Protein AF-A0A7V2T3C7-F1 (afdb_monomer)

Nearest PDB structures (foldseek):
  6mgb-assembly1_A  TM=8.297E-01  e=1.753E-08  Thermosulfurimonas dismutans
  8fuw-assembly1_A  TM=7.957E-01  e=6.567E-08  Escherichia coli
  6mgc-assembly1_A  TM=8.029E-01  e=1.655E-07  Escherichia coli APEC O1
  8fux-assembly1_A  TM=7.569E-01  e=7.015E-08  Escherichia coli
  8fux-assembly2_B  TM=8.311E-01  e=1.282E-06  Escherichia coli

Organism: Leucothrix mucor (NCBI:txid45248)

pLDDT: mean 85.79, std 14.23, range [44.56, 98.56]

Secondary structure (DSSP, 8-state):
--EE---HHHHTTSSS-PPPHHHHHHH-SEE-SSS-HHHHHTT-SEEEESS-HHHHHHHTTT-EEEESS--TTSSSSSSEESS--TTS-HHHH-PPPHHHHHIIIIIISS-EE-TTT--EE-HHHHHHHHHHHHHHTTS-------HHHHHHHHHHHHHHHHS--

Radius of gyration: 19.33 Å; Cα contacts (8 Å, |Δi|>4): 177; chains: 1; bounding box: 54×34×44 Å

Structure (mmCIF, N/CA/C/O backbone):
data_AF-A0A7V2T3C7-F1
#
_entry.id   AF-A0A7V2T3C7-F1
#
loop_
_atom_site.group_PDB
_atom_site.id
_atom_site.type_symbol
_atom_site.label_atom_id
_atom_site.label_alt_id
_atom_site.label_comp_id
_atom_site.label_asym_id
_atom_site.label_entity_id
_atom_site.label_seq_id
_atom_site.pdbx_PDB_ins_code
_atom_site.Cartn_x
_atom_site.Cartn_y
_atom_site.Cartn_z
_atom_site.occupancy
_atom_site.B_iso_or_equiv
_atom_site.auth_seq_id
_atom_site.auth_comp_id
_atom_site.auth_asym_id
_atom_site.auth_atom_id
_atom_site.pdbx_PDB_model_num
ATOM 1 N N . TYR A 1 1 ? -15.564 -4.034 13.985 1.00 91.00 1 TYR A N 1
ATOM 2 C CA . TYR A 1 1 ? -14.275 -4.111 14.682 1.00 91.00 1 TYR A CA 1
ATOM 3 C C . TYR A 1 1 ? -13.306 -3.179 13.973 1.00 91.00 1 TYR A C 1
ATOM 5 O O . TYR A 1 1 ? -13.169 -3.302 12.761 1.00 91.00 1 TYR A O 1
ATOM 13 N N . LEU A 1 2 ? -12.703 -2.220 14.673 1.00 93.88 2 LEU A N 1
ATOM 14 C CA . LEU A 1 2 ? -11.832 -1.190 14.118 1.00 93.88 2 LEU A CA 1
ATOM 15 C C . LEU A 1 2 ? -10.430 -1.295 14.716 1.00 93.88 2 LEU A C 1
ATOM 17 O O . LEU A 1 2 ? -10.239 -1.143 15.921 1.00 93.88 2 LEU A O 1
ATOM 21 N N . ILE A 1 3 ? -9.448 -1.500 13.840 1.00 92.62 3 ILE A N 1
ATOM 22 C CA . ILE A 1 3 ? -8.035 -1.557 14.202 1.00 92.62 3 ILE A CA 1
ATOM 23 C C . ILE A 1 3 ? -7.368 -0.239 13.813 1.00 92.62 3 ILE A C 1
ATOM 25 O O . ILE A 1 3 ? -7.349 0.139 12.640 1.00 92.62 3 ILE A O 1
ATOM 29 N N . PHE A 1 4 ? -6.764 0.439 14.785 1.00 93.19 4 PHE A N 1
ATOM 30 C CA . PHE A 1 4 ? -5.921 1.599 14.538 1.00 93.19 4 PHE A CA 1
ATOM 31 C C . PHE A 1 4 ? -4.452 1.191 14.430 1.00 93.19 4 PHE A C 1
ATOM 33 O O . PHE A 1 4 ? -3.856 0.650 15.365 1.00 93.19 4 PHE A O 1
ATOM 40 N N . LYS A 1 5 ? -3.844 1.488 13.276 1.00 90.50 5 LYS A N 1
ATOM 41 C CA . LYS A 1 5 ? -2.424 1.241 13.015 1.00 90.50 5 LYS A CA 1
ATOM 42 C C . LYS A 1 5 ? -1.643 2.562 12.960 1.00 90.50 5 LYS A C 1
ATOM 44 O O . LYS A 1 5 ? -1.611 3.198 11.902 1.00 90.50 5 LYS A O 1
ATOM 49 N N . PRO A 1 6 ? -0.983 2.989 14.053 1.00 88.00 6 PRO A N 1
ATOM 50 C CA . PRO A 1 6 ? -0.159 4.191 14.028 1.00 88.00 6 PRO A CA 1
ATOM 51 C C . PRO A 1 6 ? 1.049 4.029 13.093 1.00 88.00 6 PRO A C 1
ATOM 53 O O . PRO A 1 6 ? 1.625 2.944 12.946 1.00 88.00 6 PRO A O 1
ATOM 56 N N . HIS A 1 7 ? 1.448 5.135 12.460 1.00 83.75 7 HIS A N 1
ATOM 57 C CA . HIS A 1 7 ? 2.601 5.166 11.562 1.00 83.75 7 HIS A CA 1
ATOM 58 C C . HIS A 1 7 ? 3.900 4.902 12.351 1.00 83.75 7 HIS A C 1
ATOM 60 O O . HIS A 1 7 ? 4.091 5.514 13.404 1.00 83.75 7 HIS A O 1
ATOM 66 N N . PRO A 1 8 ? 4.837 4.071 11.852 1.00 79.12 8 PRO A N 1
ATOM 67 C CA . PRO A 1 8 ? 6.057 3.719 12.587 1.00 79.12 8 PRO A CA 1
ATOM 68 C C . PRO A 1 8 ? 6.889 4.943 12.995 1.00 79.12 8 PRO A C 1
ATOM 70 O O . PRO A 1 8 ? 7.377 5.006 14.119 1.00 79.12 8 PRO A O 1
ATOM 73 N N . ASP A 1 9 ? 6.987 5.957 12.128 1.00 76.50 9 ASP A N 1
ATOM 74 C CA . ASP A 1 9 ? 7.691 7.208 12.464 1.00 76.50 9 ASP A CA 1
ATOM 75 C C . ASP A 1 9 ? 7.016 8.037 13.568 1.00 76.50 9 ASP A C 1
ATOM 77 O O . ASP A 1 9 ? 7.698 8.811 14.238 1.00 76.50 9 ASP A O 1
ATOM 81 N N . VAL A 1 10 ? 5.697 7.896 13.761 1.00 77.38 10 VAL A N 1
ATOM 82 C CA . VAL A 1 10 ? 4.977 8.540 14.873 1.00 77.38 10 VAL A CA 1
ATOM 83 C C . VAL A 1 10 ? 5.310 7.815 16.173 1.00 77.38 10 VAL A C 1
ATOM 85 O O . VAL A 1 10 ? 5.685 8.463 17.144 1.00 77.38 10 VAL A O 1
ATOM 88 N N . ILE A 1 11 ? 5.279 6.478 16.160 1.00 76.81 11 ILE A N 1
ATOM 89 C CA . ILE A 1 11 ? 5.671 5.650 17.313 1.00 76.81 11 ILE A CA 1
ATOM 90 C C . ILE A 1 11 ? 7.126 5.930 17.707 1.00 76.81 11 ILE A C 1
ATOM 92 O O . ILE A 1 11 ? 7.449 6.056 18.884 1.00 76.81 11 ILE A O 1
ATOM 96 N N . SER A 1 12 ? 8.024 6.076 16.729 1.00 73.62 12 SER A N 1
ATOM 97 C CA . SER A 1 12 ? 9.435 6.349 17.000 1.00 73.62 12 SER A CA 1
ATOM 98 C C . SER A 1 12 ? 9.750 7.819 17.302 1.00 73.62 12 SER A C 1
ATOM 100 O O . SER A 1 12 ? 10.929 8.152 17.400 1.00 73.62 12 SER A O 1
ATOM 102 N N . GLY A 1 13 ? 8.743 8.699 17.387 1.00 76.31 13 GLY A N 1
ATOM 103 C CA . GLY A 1 13 ? 8.898 10.125 17.700 1.00 76.31 13 GLY A CA 1
ATOM 104 C C . GLY A 1 13 ? 9.524 10.984 16.593 1.00 76.31 13 GLY A C 1
ATOM 105 O O . GLY A 1 13 ? 9.801 12.160 16.810 1.00 76.31 13 GLY A O 1
ATOM 106 N N . ASN A 1 14 ? 9.732 10.432 15.396 1.00 69.75 14 ASN A N 1
ATOM 107 C CA . ASN A 1 14 ? 10.374 11.129 14.275 1.00 69.75 14 ASN A CA 1
ATOM 108 C C . ASN A 1 14 ? 9.400 12.023 13.494 1.00 69.75 14 ASN A C 1
ATOM 110 O O . ASN A 1 14 ? 9.824 12.816 12.653 1.00 69.75 14 ASN A O 1
ATOM 114 N N . ARG A 1 15 ? 8.092 11.886 13.735 1.00 75.62 15 ARG A N 1
ATOM 115 C CA . ARG A 1 15 ? 7.042 12.615 13.023 1.00 75.62 15 ARG A CA 1
ATOM 116 C C . ARG A 1 15 ? 5.917 13.025 13.973 1.00 75.62 15 ARG A C 1
ATOM 118 O O . ARG A 1 15 ? 5.435 12.215 14.757 1.00 75.62 15 ARG A O 1
ATOM 125 N N . LYS A 1 16 ? 5.447 14.272 13.848 1.00 72.62 16 LYS A N 1
ATOM 126 C CA . LYS A 1 16 ? 4.215 14.736 14.508 1.00 72.62 16 LYS A CA 1
ATOM 127 C C . LYS A 1 16 ? 2.995 14.046 13.889 1.00 72.62 16 LYS A C 1
ATOM 129 O O . LYS A 1 16 ? 2.912 13.920 12.669 1.00 72.62 16 LYS A O 1
ATOM 134 N N . GLY A 1 17 ? 2.050 13.636 14.728 1.00 76.88 17 GLY A N 1
ATOM 135 C CA . GLY A 1 17 ? 0.850 12.909 14.298 1.00 76.88 17 GLY A CA 1
ATOM 136 C C . GLY A 1 17 ? 0.368 11.847 15.283 1.00 76.88 17 GLY A C 1
ATOM 137 O O . GLY A 1 17 ? -0.429 11.000 14.893 1.00 76.88 17 GLY A O 1
ATOM 138 N N . ALA A 1 18 ? 0.866 11.860 16.524 1.00 80.38 18 ALA A N 1
ATOM 139 C CA . ALA A 1 18 ? 0.306 11.040 17.586 1.00 80.38 18 ALA A CA 1
ATOM 140 C C . ALA A 1 18 ? -1.136 11.484 17.841 1.00 80.38 18 ALA A C 1
ATOM 142 O O . ALA A 1 18 ? -1.406 12.675 18.003 1.00 80.38 18 ALA A O 1
ATOM 143 N N . VAL A 1 19 ? -2.043 10.517 17.829 1.00 83.69 19 VAL A N 1
ATOM 144 C CA . VAL A 1 19 ? -3.422 10.698 18.272 1.00 83.69 19 VAL A CA 1
ATOM 145 C C . VAL A 1 19 ? -3.440 10.366 19.760 1.00 83.69 19 VAL A C 1
ATOM 147 O O . VAL A 1 19 ? -2.743 9.447 20.184 1.00 83.69 19 VAL A O 1
ATOM 150 N N . ASP A 1 20 ? -4.179 11.138 20.555 1.00 86.88 20 ASP A N 1
ATOM 151 C CA . ASP A 1 20 ? -4.332 10.857 21.984 1.00 86.88 20 ASP A CA 1
ATOM 152 C C . ASP A 1 20 ? -4.927 9.452 22.167 1.00 86.88 20 ASP A C 1
ATOM 154 O O . ASP A 1 20 ? -5.929 9.116 21.530 1.00 86.88 20 ASP A O 1
ATOM 158 N N . ASN A 1 21 ? -4.327 8.642 23.043 1.00 85.75 21 ASN A N 1
ATOM 159 C CA . ASN A 1 21 ? -4.805 7.293 23.339 1.00 85.75 21 ASN A CA 1
ATOM 160 C C . ASN A 1 21 ? -6.272 7.294 23.776 1.00 85.75 21 ASN A C 1
ATOM 162 O O . ASN A 1 21 ? -7.008 6.405 23.377 1.00 85.75 21 ASN A O 1
ATOM 166 N N . LYS A 1 22 ? -6.743 8.336 24.477 1.00 89.75 22 LYS A N 1
ATOM 167 C CA . LYS A 1 22 ? -8.162 8.452 24.853 1.00 89.75 22 LYS A CA 1
ATOM 168 C C . LYS A 1 22 ? -9.091 8.471 23.641 1.00 89.75 22 LYS A C 1
ATOM 170 O O . LYS A 1 22 ? -10.170 7.896 23.689 1.00 89.75 22 LYS A O 1
ATOM 175 N N . ILE A 1 23 ? -8.677 9.136 22.562 1.00 91.19 23 ILE A N 1
ATOM 176 C CA . ILE A 1 23 ? -9.449 9.197 21.315 1.00 91.19 23 ILE A CA 1
ATOM 177 C C . ILE A 1 23 ? -9.418 7.829 20.629 1.00 91.19 23 ILE A C 1
ATOM 179 O O . ILE A 1 23 ? -10.438 7.380 20.112 1.00 91.19 23 ILE A O 1
ATOM 183 N N . ILE A 1 24 ? -8.262 7.158 20.629 1.00 89.75 24 ILE A N 1
ATOM 184 C CA . ILE A 1 24 ? -8.118 5.823 20.040 1.00 89.75 24 ILE A CA 1
ATOM 185 C C . ILE A 1 24 ? -9.009 4.828 20.789 1.00 89.75 24 ILE A C 1
ATOM 187 O O . ILE A 1 24 ? -9.841 4.196 20.152 1.00 89.75 24 ILE A O 1
ATOM 191 N N . ASP A 1 25 ? -8.906 4.762 22.115 1.00 90.56 25 ASP A N 1
ATOM 192 C CA . ASP A 1 25 ? -9.670 3.842 22.968 1.00 90.56 25 ASP A CA 1
ATOM 193 C C . ASP A 1 25 ? -11.185 4.101 22.901 1.00 90.56 25 ASP A C 1
ATOM 195 O O . ASP A 1 25 ? -11.988 3.188 23.065 1.00 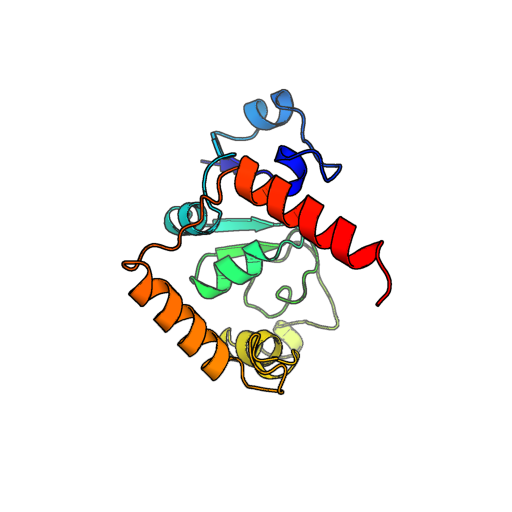90.56 25 ASP A O 1
ATOM 199 N N . GLN A 1 26 ? -11.598 5.348 22.643 1.00 94.69 26 GLN A N 1
ATOM 200 C CA . GLN A 1 26 ? -13.010 5.704 22.491 1.00 94.69 26 GLN A CA 1
ATOM 201 C C . GLN A 1 26 ? -13.598 5.283 21.134 1.00 94.69 26 GLN A C 1
ATOM 203 O O . GLN A 1 26 ? -14.809 5.073 21.030 1.00 94.69 26 GLN A O 1
ATOM 208 N N . HIS A 1 27 ? -12.780 5.212 20.083 1.00 93.06 27 HIS A N 1
ATOM 209 C CA . HIS A 1 27 ? -13.263 5.031 18.711 1.00 93.06 27 HIS A CA 1
ATOM 210 C C . HIS A 1 27 ? -12.820 3.728 18.048 1.00 93.06 27 HIS A C 1
ATOM 212 O O . HIS A 1 27 ? -13.416 3.349 17.043 1.00 93.06 27 HIS A O 1
ATOM 218 N N . CYS A 1 28 ? -11.796 3.060 18.575 1.00 93.50 28 CYS A N 1
ATOM 219 C CA . CYS A 1 28 ? -11.182 1.870 18.001 1.00 93.50 28 CYS A CA 1
ATOM 220 C C . CYS A 1 28 ? -11.232 0.713 19.000 1.00 93.50 28 CYS A C 1
ATOM 222 O O . CYS A 1 28 ? -11.052 0.909 20.196 1.00 93.50 28 CYS A O 1
ATOM 224 N N . ASP A 1 29 ? -11.411 -0.504 18.493 1.00 92.38 29 ASP A N 1
ATOM 225 C CA . ASP A 1 29 ? -11.439 -1.712 19.320 1.00 92.38 29 ASP A CA 1
ATOM 226 C C . ASP A 1 29 ? -10.023 -2.205 19.667 1.00 92.38 29 ASP A C 1
ATOM 228 O O . ASP A 1 29 ? -9.825 -2.892 20.668 1.00 92.38 29 ASP A O 1
ATOM 232 N N . LEU A 1 30 ? -9.030 -1.885 18.824 1.00 89.75 30 LEU A N 1
ATOM 233 C CA . LEU A 1 30 ? -7.651 -2.345 18.984 1.00 89.75 30 LEU A CA 1
ATOM 234 C C . LEU A 1 30 ? -6.642 -1.370 18.374 1.00 89.75 30 LEU A C 1
ATOM 236 O O . LEU A 1 30 ? -6.810 -0.913 17.244 1.00 89.75 30 LEU A O 1
ATOM 240 N N . MET A 1 31 ? -5.535 -1.132 19.076 1.00 89.31 31 MET A N 1
ATOM 241 C CA . MET A 1 31 ? -4.354 -0.462 18.531 1.00 89.31 31 MET A CA 1
ATOM 242 C C . MET A 1 31 ? -3.223 -1.473 18.320 1.00 89.31 31 MET A C 1
ATOM 244 O O . MET A 1 31 ? -2.878 -2.214 19.235 1.00 89.31 31 MET A O 1
ATOM 248 N N . LEU A 1 32 ? -2.618 -1.483 17.128 1.00 86.12 32 LEU A N 1
ATOM 249 C CA . LEU A 1 32 ? -1.484 -2.358 16.799 1.00 86.12 32 LEU A CA 1
ATOM 250 C C . LEU A 1 32 ? -0.215 -1.542 16.533 1.00 86.12 32 LEU A C 1
ATOM 252 O O . LEU A 1 32 ? 0.024 -1.080 15.418 1.00 86.12 32 LEU A O 1
ATOM 256 N N . ASP A 1 33 ? 0.650 -1.360 17.522 1.00 81.75 33 ASP A N 1
ATOM 257 C CA . ASP A 1 33 ? 1.886 -0.583 17.370 1.00 81.75 33 ASP A CA 1
ATOM 258 C C . ASP A 1 33 ? 3.097 -1.429 16.921 1.00 81.75 33 ASP A C 1
ATOM 260 O O . ASP A 1 33 ? 3.792 -1.009 15.992 1.00 81.75 33 ASP A O 1
ATOM 264 N N . ASP A 1 34 ? 3.283 -2.640 17.457 1.00 80.75 34 ASP A N 1
ATOM 265 C CA . ASP A 1 34 ? 4.432 -3.535 17.184 1.00 80.75 34 ASP A CA 1
ATOM 266 C C . ASP A 1 34 ? 4.161 -4.650 16.146 1.00 80.75 34 ASP A C 1
ATOM 268 O O . ASP A 1 34 ? 4.870 -5.654 16.063 1.00 80.75 34 ASP A O 1
ATOM 272 N N . VAL A 1 35 ? 3.125 -4.491 15.319 1.00 83.31 35 VAL A N 1
ATOM 273 C CA . VAL A 1 35 ? 2.794 -5.438 14.237 1.00 83.31 35 VAL A CA 1
ATOM 274 C C . VAL A 1 35 ? 3.108 -4.819 12.877 1.00 83.31 35 VAL A C 1
ATOM 276 O O . VAL A 1 35 ? 2.973 -3.603 12.683 1.00 83.31 35 VAL A O 1
ATOM 279 N N . SER A 1 36 ? 3.550 -5.641 11.919 1.00 85.62 36 SER A N 1
ATOM 280 C CA . SER A 1 36 ? 3.785 -5.162 10.560 1.00 85.62 36 SER A CA 1
ATOM 281 C C . SER A 1 36 ? 2.460 -4.834 9.869 1.00 85.62 36 SER A C 1
ATOM 283 O O . SER A 1 36 ? 1.429 -5.459 10.116 1.00 85.62 36 SER A O 1
ATOM 285 N N . VAL A 1 37 ? 2.471 -3.845 8.975 1.00 88.31 37 VAL A N 1
ATOM 286 C CA . VAL A 1 37 ? 1.274 -3.522 8.186 1.00 88.31 37 VAL A CA 1
ATOM 287 C C . VAL A 1 37 ? 0.859 -4.711 7.319 1.00 88.31 37 VAL A C 1
ATOM 289 O O . VAL A 1 37 ? -0.330 -4.974 7.198 1.00 88.31 37 VAL A O 1
ATOM 292 N N . THR A 1 38 ? 1.818 -5.457 6.768 1.00 88.06 38 THR A N 1
ATOM 293 C CA . THR A 1 38 ? 1.552 -6.660 5.969 1.00 88.06 38 THR A CA 1
ATOM 294 C C . THR A 1 38 ? 0.731 -7.692 6.735 1.00 88.06 38 THR A C 1
ATOM 296 O O . THR A 1 38 ? -0.210 -8.238 6.168 1.00 88.06 38 THR A O 1
ATOM 299 N N . ASP A 1 39 ? 1.048 -7.925 8.012 1.00 88.31 39 ASP A N 1
ATOM 300 C CA . ASP A 1 39 ? 0.293 -8.869 8.844 1.00 88.31 39 ASP A CA 1
ATOM 301 C C . ASP A 1 39 ? -1.119 -8.342 9.123 1.00 88.31 39 ASP A C 1
ATOM 303 O O . ASP A 1 39 ? -2.080 -9.102 9.062 1.00 88.31 39 ASP A O 1
ATOM 307 N N . CYS A 1 40 ? -1.262 -7.029 9.348 1.00 89.25 40 CYS A N 1
ATOM 308 C CA . CYS A 1 40 ? -2.575 -6.397 9.509 1.00 89.25 40 CYS A CA 1
ATOM 309 C C . CYS A 1 40 ? -3.425 -6.564 8.241 1.00 89.25 40 CYS A C 1
ATOM 311 O O . CYS A 1 40 ? -4.595 -6.913 8.325 1.00 89.25 40 CYS A O 1
ATOM 313 N N . LEU A 1 41 ? -2.835 -6.358 7.059 1.00 90.50 41 LEU A N 1
ATOM 314 C CA . LEU A 1 41 ? -3.521 -6.554 5.779 1.00 90.50 41 LEU A CA 1
ATOM 315 C C . LEU A 1 41 ? -3.959 -8.010 5.568 1.00 90.50 41 LEU A C 1
ATOM 317 O O . LEU A 1 41 ? -4.924 -8.246 4.859 1.00 90.50 41 LEU A O 1
ATOM 321 N N . GLY A 1 42 ? -3.290 -8.985 6.187 1.00 88.94 42 GLY A N 1
ATOM 322 C CA . GLY A 1 42 ? -3.668 -10.396 6.093 1.00 88.94 42 GLY A CA 1
ATOM 323 C C . GLY A 1 42 ? -4.935 -10.780 6.865 1.00 88.94 42 GLY A C 1
ATOM 324 O O . GLY A 1 42 ? -5.389 -11.911 6.717 1.00 88.94 42 GLY A O 1
ATOM 325 N N . ILE A 1 43 ? -5.485 -9.884 7.694 1.00 89.19 43 ILE A N 1
ATOM 326 C CA . ILE A 1 43 ? -6.606 -10.192 8.601 1.00 89.19 43 ILE A CA 1
ATOM 327 C C . ILE A 1 43 ? -7.778 -9.206 8.517 1.00 89.19 43 ILE A C 1
ATOM 329 O O . ILE A 1 43 ? -8.736 -9.353 9.271 1.00 89.19 43 ILE A O 1
ATOM 333 N N . VAL A 1 44 ? -7.695 -8.173 7.674 1.00 92.12 44 VAL A N 1
ATOM 334 C CA . VAL A 1 44 ? -8.733 -7.134 7.569 1.00 92.12 44 VAL A CA 1
ATOM 335 C C . VAL A 1 44 ? -9.549 -7.286 6.296 1.00 92.12 44 VAL A C 1
ATOM 337 O O . VAL A 1 44 ? -9.005 -7.552 5.227 1.00 92.12 44 VAL A O 1
ATOM 340 N N . ASP A 1 45 ? -10.848 -7.021 6.407 1.00 95.56 45 ASP A N 1
ATOM 341 C CA . ASP A 1 45 ? -11.763 -6.995 5.262 1.00 95.56 45 ASP A CA 1
ATOM 342 C C . ASP A 1 45 ? -11.677 -5.673 4.478 1.00 95.56 45 ASP A C 1
ATOM 344 O O . ASP A 1 45 ? -11.888 -5.635 3.264 1.00 95.56 45 ASP A O 1
ATOM 348 N N . GLU A 1 46 ? -11.367 -4.567 5.170 1.00 97.38 46 GLU A N 1
ATOM 349 C CA . GLU A 1 46 ? -11.334 -3.221 4.593 1.00 97.38 46 GLU A CA 1
ATOM 350 C C . GLU A 1 46 ? -10.174 -2.377 5.139 1.00 97.38 46 GLU A C 1
ATOM 352 O O . GLU A 1 46 ? -9.824 -2.433 6.319 1.00 97.38 46 GLU A O 1
ATOM 357 N N . VAL A 1 47 ? -9.611 -1.520 4.284 1.00 97.94 47 VAL A N 1
ATOM 358 C CA . VAL A 1 47 ? -8.574 -0.543 4.644 1.00 97.94 47 VAL A CA 1
ATOM 359 C C . VAL A 1 47 ? -9.110 0.871 4.472 1.00 97.94 47 VAL A C 1
ATOM 361 O O . VAL A 1 47 ? -9.448 1.299 3.370 1.00 97.94 47 VAL A O 1
ATOM 364 N N . HIS A 1 48 ? -9.105 1.641 5.558 1.00 97.94 48 HIS A N 1
ATOM 365 C CA . HIS A 1 48 ? -9.487 3.051 5.570 1.00 97.94 48 HIS A CA 1
ATOM 366 C C . HIS A 1 48 ? -8.235 3.928 5.625 1.00 97.94 48 HIS A C 1
ATOM 368 O O . HIS A 1 48 ? -7.401 3.787 6.519 1.00 97.94 48 HIS A O 1
ATOM 374 N N . THR A 1 49 ? -8.067 4.841 4.666 1.00 97.19 49 THR A N 1
ATOM 375 C CA . THR A 1 49 ? -6.845 5.651 4.585 1.00 97.19 49 THR A CA 1
ATOM 376 C C . THR A 1 49 ? -7.079 7.053 4.034 1.00 97.19 49 THR A C 1
ATOM 378 O O . THR A 1 49 ? -7.960 7.273 3.208 1.00 97.19 49 THR A O 1
ATOM 381 N N . MET A 1 50 ? -6.259 8.018 4.460 1.00 95.94 50 MET A N 1
ATOM 382 C CA . MET A 1 50 ? -6.206 9.336 3.821 1.00 95.94 50 MET A CA 1
ATOM 383 C C . MET A 1 50 ? -5.408 9.262 2.516 1.00 95.94 50 MET A C 1
ATOM 385 O O . MET A 1 50 ? -5.977 9.341 1.432 1.00 95.94 50 MET A O 1
ATOM 389 N N . THR A 1 51 ? -4.085 9.105 2.612 1.00 95.75 51 THR A N 1
ATOM 390 C CA . THR A 1 51 ? -3.177 9.082 1.450 1.00 95.75 51 THR A CA 1
ATOM 391 C C . THR A 1 51 ? -1.990 8.130 1.636 1.00 95.75 51 THR A C 1
ATOM 393 O O . THR A 1 51 ? -0.947 8.312 1.010 1.00 95.75 51 THR A O 1
ATOM 396 N N . SER A 1 52 ? -2.092 7.151 2.542 1.00 95.31 52 SER A N 1
ATOM 397 C CA . SER A 1 52 ? -0.981 6.241 2.854 1.00 95.31 52 SER A CA 1
ATOM 398 C C . SER A 1 52 ? -0.720 5.259 1.712 1.00 95.31 52 SER A C 1
ATOM 400 O O . SER A 1 52 ? -1.659 4.841 1.043 1.00 95.31 52 SER A O 1
ATOM 402 N N . LEU A 1 53 ? 0.522 4.806 1.520 1.00 95.75 53 LEU A N 1
ATOM 403 C CA . LEU A 1 53 ? 0.811 3.713 0.577 1.00 95.75 53 LEU A CA 1
ATOM 404 C C . LEU A 1 53 ? 0.117 2.399 0.961 1.00 95.75 53 LEU A C 1
ATOM 406 O O . LEU A 1 53 ? -0.170 1.595 0.083 1.00 95.75 53 LEU A O 1
ATOM 410 N N . VAL A 1 54 ? -0.255 2.239 2.232 1.00 95.88 54 VAL A N 1
ATOM 411 C CA . VAL A 1 54 ? -1.003 1.074 2.728 1.00 95.88 54 VAL A CA 1
ATOM 412 C C . VAL A 1 54 ? -2.317 0.861 1.973 1.00 95.88 54 VAL A C 1
ATOM 414 O O . VAL A 1 54 ? -2.704 -0.278 1.743 1.00 95.88 54 VAL A O 1
ATOM 417 N N . GLY A 1 55 ? -2.980 1.933 1.520 1.00 97.81 55 GLY A N 1
ATOM 418 C CA . GLY A 1 55 ? -4.165 1.788 0.670 1.00 97.81 55 GLY A CA 1
ATOM 419 C C . GLY A 1 55 ? -3.845 1.127 -0.669 1.00 97.81 55 GLY A C 1
ATOM 420 O O . GLY A 1 55 ? -4.576 0.250 -1.105 1.00 97.81 55 GLY A O 1
ATOM 421 N N . PHE A 1 56 ? -2.717 1.472 -1.295 1.00 98.19 56 PHE A N 1
ATOM 422 C CA . PHE A 1 56 ? -2.283 0.803 -2.522 1.00 98.19 56 PHE A CA 1
ATOM 423 C C . PHE A 1 56 ? -1.917 -0.662 -2.264 1.00 98.19 56 PHE A C 1
ATOM 425 O O . PHE A 1 56 ? -2.312 -1.533 -3.027 1.00 98.19 56 PHE A O 1
ATOM 432 N N . GLU A 1 57 ? -1.225 -0.950 -1.160 1.00 97.12 57 GLU A N 1
ATOM 433 C CA . GLU A 1 57 ? -0.910 -2.324 -0.750 1.00 97.12 57 GLU A CA 1
ATOM 434 C C . GLU A 1 57 ? -2.149 -3.178 -0.453 1.00 97.12 57 GLU A C 1
ATOM 436 O O . GLU A 1 57 ? -2.105 -4.391 -0.668 1.00 97.12 57 GLU A O 1
ATOM 441 N N . GLY A 1 58 ? -3.233 -2.556 0.023 1.00 97.62 58 GLY A N 1
ATOM 442 C CA . GLY A 1 58 ? -4.543 -3.186 0.168 1.00 97.62 58 GLY A CA 1
ATOM 443 C C . GLY A 1 58 ? -5.145 -3.563 -1.184 1.00 97.62 58 GLY A C 1
ATOM 444 O O . GLY A 1 58 ? -5.548 -4.709 -1.360 1.00 97.62 58 GLY A O 1
ATOM 445 N N . LEU A 1 59 ? -5.101 -2.657 -2.172 1.00 97.88 59 LEU A N 1
ATOM 446 C CA . LEU A 1 59 ? -5.559 -2.959 -3.535 1.00 97.88 59 LEU A CA 1
ATOM 447 C C . LEU A 1 59 ? -4.798 -4.140 -4.149 1.00 97.88 59 LEU A C 1
ATOM 449 O O . LEU A 1 59 ? -5.419 -5.007 -4.750 1.00 97.88 59 LEU A O 1
ATOM 453 N N . LEU A 1 60 ? -3.474 -4.210 -3.961 1.00 96.50 60 LEU A N 1
ATOM 454 C CA . LEU A 1 60 ? -2.646 -5.330 -4.442 1.00 96.50 60 LEU A CA 1
ATOM 455 C C . LEU A 1 60 ? -3.038 -6.690 -3.846 1.00 96.50 60 LEU A C 1
ATOM 457 O O . LEU A 1 60 ? -2.671 -7.721 -4.398 1.00 96.50 60 LEU A O 1
ATOM 461 N N . ARG A 1 61 ? -3.732 -6.688 -2.706 1.00 95.69 61 ARG A N 1
ATOM 462 C CA . ARG A 1 61 ? -4.229 -7.881 -2.010 1.00 95.69 61 ARG A CA 1
ATOM 463 C C . ARG A 1 61 ? -5.728 -8.088 -2.208 1.00 95.69 61 ARG A C 1
ATOM 465 O O . ARG A 1 61 ? -6.314 -8.890 -1.496 1.00 95.69 61 ARG A O 1
ATOM 472 N N . GLU A 1 62 ? -6.333 -7.341 -3.131 1.00 95.62 62 GLU A N 1
ATOM 473 C CA . GLU A 1 62 ? -7.770 -7.381 -3.423 1.00 95.62 62 GLU A CA 1
ATOM 474 C C . GLU A 1 62 ? -8.652 -7.045 -2.207 1.00 95.62 62 GLU A C 1
ATOM 476 O O . GLU A 1 62 ? -9.827 -7.400 -2.144 1.00 95.62 62 GLU A O 1
ATOM 481 N N . ILE A 1 63 ? -8.097 -6.304 -1.245 1.00 97.31 63 ILE A N 1
ATOM 482 C CA . ILE A 1 63 ? -8.828 -5.812 -0.079 1.00 97.31 63 ILE A CA 1
ATOM 483 C C . ILE A 1 63 ? -9.598 -4.562 -0.491 1.00 97.31 63 ILE A C 1
ATOM 485 O O . ILE A 1 63 ? -9.108 -3.726 -1.257 1.00 97.31 63 ILE A O 1
ATOM 489 N N . LYS A 1 64 ? -10.802 -4.388 0.052 1.00 98.19 64 LYS A N 1
ATOM 490 C CA . LYS A 1 64 ? -11.590 -3.177 -0.170 1.00 98.19 64 LYS A CA 1
ATOM 491 C C . LYS A 1 64 ? -10.895 -1.967 0.463 1.00 98.19 64 LYS A C 1
ATOM 493 O O . LYS A 1 64 ? -10.540 -1.980 1.638 1.00 98.19 64 LYS A O 1
ATOM 498 N N . VAL A 1 65 ? -10.731 -0.886 -0.301 1.00 98.56 65 VAL A N 1
ATOM 499 C CA . VAL A 1 65 ? -10.028 0.323 0.159 1.00 98.56 65 VAL A CA 1
ATOM 500 C C . VAL A 1 65 ? -10.941 1.541 0.106 1.00 98.56 65 VAL A C 1
ATOM 502 O O . VAL A 1 65 ? -11.502 1.866 -0.942 1.00 98.56 65 VAL A O 1
ATOM 505 N N . VAL A 1 66 ? -11.043 2.247 1.233 1.00 98.56 66 VAL A N 1
ATOM 506 C CA . VAL A 1 66 ? -11.776 3.509 1.379 1.00 98.56 66 VAL A CA 1
ATOM 507 C C . VAL A 1 66 ? -10.784 4.667 1.502 1.00 98.56 66 VAL A C 1
ATOM 509 O O . VAL A 1 66 ? -9.971 4.714 2.431 1.00 98.56 66 VAL A O 1
ATOM 512 N N . CYS A 1 67 ? -10.866 5.629 0.583 1.00 98.31 67 CYS A N 1
ATOM 513 C CA . CYS A 1 67 ? -9.994 6.799 0.548 1.00 98.31 67 CYS A CA 1
ATOM 514 C C . CYS A 1 67 ? -10.707 8.064 1.036 1.00 98.31 67 CYS A C 1
ATOM 516 O O . CYS A 1 67 ? -11.666 8.540 0.430 1.00 98.31 67 CYS A O 1
ATOM 518 N N . TYR A 1 68 ? -10.169 8.651 2.103 1.00 97.88 68 TYR A N 1
ATOM 519 C CA . TYR A 1 68 ? -10.570 9.952 2.652 1.00 97.88 68 TYR A CA 1
ATOM 520 C C . TYR A 1 68 ? -9.711 11.107 2.127 1.00 97.88 68 TYR A C 1
ATOM 522 O O . TYR A 1 68 ? -9.960 12.259 2.451 1.00 97.88 68 TYR A O 1
ATOM 530 N N . GLY A 1 69 ? -8.681 10.814 1.335 1.00 96.75 69 GLY A N 1
ATOM 531 C CA . GLY A 1 69 ? -7.891 11.801 0.607 1.00 96.75 69 GLY A CA 1
ATOM 532 C C . GLY A 1 69 ? -7.875 11.506 -0.891 1.00 96.75 69 GLY A C 1
ATOM 533 O O . GLY A 1 69 ? -8.676 10.727 -1.403 1.00 96.75 69 GLY A O 1
ATOM 534 N N . LEU A 1 70 ? -6.927 12.120 -1.601 1.00 96.88 70 LEU A N 1
ATOM 535 C CA . LEU A 1 70 ? -6.745 11.948 -3.047 1.00 96.88 70 LEU A CA 1
ATOM 536 C C . LEU A 1 70 ? -5.357 11.365 -3.388 1.00 96.88 70 LEU A C 1
ATOM 538 O O . LEU A 1 70 ? -4.566 12.031 -4.066 1.00 96.88 70 LEU A O 1
ATOM 542 N N . PRO A 1 71 ? -5.003 10.154 -2.908 1.00 97.38 71 PRO A N 1
ATOM 543 C CA . PRO A 1 71 ? -3.742 9.516 -3.278 1.00 97.38 71 PRO A CA 1
ATOM 544 C C . PRO A 1 71 ? -3.667 9.217 -4.785 1.00 97.38 71 PRO A C 1
ATOM 546 O O . PRO A 1 71 ? -4.629 9.361 -5.537 1.00 97.38 71 PRO A O 1
ATOM 549 N N . PHE A 1 72 ? -2.498 8.799 -5.278 1.00 96.94 72 PHE A N 1
ATOM 550 C CA . PHE A 1 72 ? -2.327 8.525 -6.712 1.00 96.94 72 PHE A CA 1
ATOM 551 C C . PHE A 1 72 ? -3.223 7.385 -7.227 1.00 96.94 72 PHE A C 1
ATOM 553 O O . PHE A 1 72 ? -3.554 7.383 -8.411 1.00 96.94 72 PHE A O 1
ATOM 560 N N . TYR A 1 73 ? -3.604 6.458 -6.343 1.00 96.88 73 TYR A N 1
ATOM 561 C CA . TYR A 1 73 ? -4.381 5.255 -6.642 1.00 96.88 73 TYR A CA 1
ATOM 562 C C . TYR A 1 73 ? -5.899 5.425 -6.457 1.00 96.88 73 TYR A C 1
ATOM 564 O O . TYR A 1 73 ? -6.638 4.509 -6.802 1.00 96.88 73 TYR A O 1
ATOM 572 N N . SER A 1 74 ? -6.378 6.573 -5.961 1.00 96.56 74 SER A N 1
ATOM 573 C CA . SER A 1 74 ? -7.816 6.832 -5.819 1.00 96.56 74 SER A CA 1
ATOM 574 C C . SER A 1 74 ? -8.446 7.398 -7.091 1.00 96.56 74 SER A C 1
ATOM 576 O O . SER A 1 74 ? -7.750 7.942 -7.960 1.00 96.56 74 SER A O 1
ATOM 578 N N . ASN A 1 75 ? -9.780 7.340 -7.164 1.00 95.25 75 ASN A N 1
ATOM 579 C CA . ASN A 1 75 ? -10.609 7.892 -8.241 1.00 95.25 75 ASN A CA 1
ATOM 580 C C . ASN A 1 75 ? -10.384 7.208 -9.605 1.00 95.25 75 ASN A C 1
ATOM 582 O O . ASN A 1 75 ? -10.620 7.770 -10.669 1.00 95.25 75 ASN A O 1
ATOM 586 N N . TRP A 1 76 ? -9.935 5.957 -9.582 1.00 95.06 76 TRP A N 1
ATOM 587 C CA . TRP A 1 76 ? -9.710 5.138 -10.778 1.00 95.06 76 TRP A CA 1
ATOM 588 C C . TRP A 1 76 ? -10.752 4.025 -10.963 1.00 95.06 76 TRP A C 1
ATOM 590 O O . TRP A 1 76 ? -10.652 3.243 -11.907 1.00 95.06 76 TRP A O 1
ATOM 600 N N . GLY A 1 77 ? -11.750 3.965 -10.073 1.00 94.31 77 GLY A N 1
ATOM 601 C CA . GLY A 1 77 ? -12.742 2.886 -10.006 1.00 94.31 77 GLY A CA 1
ATOM 602 C C . GLY A 1 77 ? -12.288 1.668 -9.193 1.00 94.31 77 GLY A C 1
ATOM 603 O O . GLY A 1 77 ? -12.987 0.665 -9.179 1.00 94.31 77 GLY A O 1
ATOM 604 N N . LEU A 1 78 ? -11.133 1.752 -8.523 1.00 95.69 78 LEU A N 1
ATOM 605 C CA . LEU A 1 78 ? -10.555 0.675 -7.704 1.00 95.69 78 LEU A CA 1
ATOM 606 C C . LEU A 1 78 ? -10.776 0.880 -6.194 1.00 95.69 78 LEU A C 1
ATOM 608 O O . LEU A 1 78 ? -10.511 -0.018 -5.404 1.00 95.69 78 LEU A O 1
ATOM 612 N N . THR A 1 79 ? -11.236 2.061 -5.782 1.00 96.94 79 THR A N 1
ATOM 613 C CA . THR A 1 79 ? -11.389 2.479 -4.381 1.00 96.94 79 THR A CA 1
ATOM 614 C C . THR A 1 79 ? -12.778 3.060 -4.135 1.00 96.94 79 THR A C 1
ATOM 616 O O . THR A 1 79 ? -13.434 3.549 -5.055 1.00 96.94 79 THR A O 1
ATOM 619 N N . GLN A 1 80 ? -13.219 3.055 -2.876 1.00 97.12 80 GLN A N 1
ATOM 620 C CA . GLN A 1 80 ? -14.357 3.858 -2.432 1.00 97.12 80 GLN A CA 1
ATOM 621 C C . GLN A 1 80 ? -13.870 5.236 -1.994 1.00 97.12 80 GLN A C 1
ATOM 623 O O . GLN A 1 80 ? -13.261 5.391 -0.934 1.00 97.12 80 GLN A O 1
ATOM 628 N N . ASP A 1 81 ? -14.144 6.249 -2.806 1.00 96.56 81 ASP A N 1
ATOM 629 C CA . ASP A 1 81 ? -13.589 7.583 -2.606 1.00 96.56 81 ASP A CA 1
ATOM 630 C C . ASP A 1 81 ? -14.582 8.528 -1.932 1.00 96.56 81 ASP A C 1
ATOM 632 O O . ASP A 1 81 ? -15.732 8.657 -2.349 1.00 96.56 81 ASP A O 1
ATOM 636 N N . ARG A 1 82 ? -14.127 9.235 -0.892 1.00 97.06 82 ARG A N 1
ATOM 637 C CA . ARG A 1 82 ? -14.918 10.275 -0.208 1.00 97.06 82 ARG A CA 1
ATOM 638 C C . ARG A 1 82 ? -14.784 11.654 -0.846 1.00 97.06 82 ARG A C 1
ATOM 640 O O . ARG A 1 82 ? -15.589 12.537 -0.568 1.00 97.06 82 ARG A O 1
ATOM 647 N N . HIS A 1 83 ? -13.794 11.829 -1.717 1.00 94.44 83 HIS A N 1
ATOM 648 C CA . HIS A 1 83 ? -13.602 13.043 -2.499 1.00 94.44 83 HIS A CA 1
ATOM 649 C C . HIS A 1 83 ? -13.558 12.723 -3.987 1.00 94.44 83 HIS A C 1
ATOM 651 O O . HIS A 1 83 ? -12.873 11.794 -4.416 1.00 94.44 83 HIS A O 1
ATOM 657 N N . TYR A 1 84 ? -14.258 13.549 -4.759 1.00 91.00 84 TYR A N 1
ATOM 658 C CA . TYR A 1 84 ? -14.313 13.458 -6.209 1.00 91.00 84 TYR A CA 1
ATOM 659 C C . TYR A 1 84 ? -13.188 14.267 -6.864 1.00 91.00 84 TYR A C 1
ATOM 661 O O . TYR A 1 84 ? -12.954 15.427 -6.518 1.00 91.00 84 TYR A O 1
ATOM 669 N N . LEU A 1 85 ? -12.526 13.682 -7.864 1.00 91.31 85 LEU A N 1
ATOM 670 C CA . LEU A 1 85 ? -11.494 14.336 -8.661 1.00 91.31 85 LEU A CA 1
ATOM 671 C C . LEU A 1 85 ? -11.824 14.258 -10.154 1.00 91.31 85 LEU A C 1
ATOM 673 O O . LEU A 1 85 ? -11.494 13.289 -10.828 1.00 91.31 85 LEU A O 1
ATOM 677 N N . LYS A 1 86 ? -12.353 15.352 -10.716 1.00 89.81 86 LYS A N 1
ATOM 678 C CA . LYS A 1 86 ? -12.809 15.441 -12.121 1.00 89.81 86 LYS A CA 1
ATOM 679 C C . LYS A 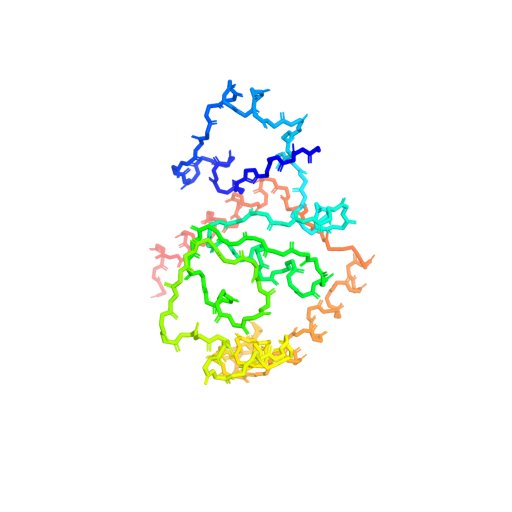1 86 ? -11.830 14.881 -13.166 1.00 89.81 86 LYS A C 1
ATOM 681 O O . LYS A 1 86 ? -12.247 14.305 -14.162 1.00 89.81 86 LYS A O 1
ATOM 686 N N . ARG A 1 87 ? -10.516 15.042 -12.964 1.00 90.81 87 ARG A N 1
ATOM 687 C CA . ARG A 1 87 ? -9.487 14.560 -13.909 1.00 90.81 87 ARG A CA 1
ATOM 688 C C . ARG A 1 87 ? -9.398 13.026 -13.982 1.00 90.81 87 ARG A C 1
ATOM 690 O O . ARG A 1 87 ? -8.988 12.498 -15.023 1.00 90.81 87 ARG A O 1
ATOM 697 N N . ARG A 1 88 ? -9.745 12.343 -12.890 1.00 90.44 88 ARG A N 1
ATOM 698 C CA . ARG A 1 88 ? -9.776 10.888 -12.719 1.00 90.44 88 ARG A CA 1
ATOM 699 C C . ARG A 1 88 ? -11.230 10.511 -12.430 1.00 90.44 88 ARG A C 1
ATOM 701 O O . ARG A 1 88 ? -11.615 10.344 -11.289 1.00 90.44 88 ARG A O 1
ATOM 708 N N . ASN A 1 89 ? -12.076 10.529 -13.451 1.00 80.31 89 ASN A N 1
ATOM 709 C CA . ASN A 1 89 ? -13.470 10.137 -13.281 1.00 80.31 89 ASN A CA 1
ATOM 710 C C . ASN A 1 89 ? -13.683 8.775 -13.962 1.00 80.31 89 ASN A C 1
ATOM 712 O O . ASN A 1 89 ? -13.626 8.729 -15.195 1.00 80.31 89 ASN A O 1
ATOM 716 N N . PRO A 1 90 ? -13.913 7.687 -13.203 1.00 71.75 90 PRO A N 1
ATOM 717 C CA . PRO A 1 90 ? -14.132 6.363 -13.776 1.00 71.75 90 PRO A CA 1
ATOM 718 C C . PRO A 1 90 ? -15.414 6.285 -14.617 1.00 71.75 90 PRO A C 1
ATOM 720 O O . PRO A 1 90 ? -15.418 5.564 -15.610 1.00 71.75 90 PRO A O 1
ATOM 723 N N . GLU A 1 91 ? -16.446 7.081 -14.310 1.00 73.81 91 GLU A N 1
ATOM 724 C CA . GLU A 1 91 ? -17.687 7.151 -15.100 1.00 73.81 91 GLU A CA 1
ATOM 725 C C . GLU A 1 91 ? -17.463 7.769 -16.488 1.00 73.81 91 GLU A C 1
ATOM 727 O O . GLU A 1 91 ? -18.168 7.446 -17.437 1.00 73.81 91 GLU A O 1
ATOM 732 N N . GLN A 1 92 ? -16.464 8.649 -16.630 1.00 67.06 92 GLN A N 1
ATOM 733 C CA . GLN A 1 92 ? -16.159 9.329 -17.897 1.00 67.06 92 GLN A CA 1
ATOM 734 C C . GLN A 1 92 ? -14.998 8.695 -18.672 1.00 67.06 92 GLN A C 1
ATOM 736 O O . GLN A 1 92 ? -14.883 8.913 -19.876 1.00 67.06 92 GLN A O 1
ATOM 741 N N . LYS A 1 93 ? -14.095 7.965 -18.002 1.00 65.06 93 LYS A N 1
ATOM 742 C CA . LYS A 1 93 ? -12.845 7.451 -18.600 1.00 65.06 93 LYS A CA 1
ATOM 743 C C . LYS A 1 93 ? -12.737 5.927 -18.671 1.00 65.06 93 LYS A C 1
ATOM 745 O O . LYS A 1 93 ? -11.693 5.445 -19.108 1.00 65.06 93 LYS A O 1
ATOM 750 N N . ASN A 1 94 ? -13.795 5.197 -18.312 1.00 67.50 94 ASN A N 1
ATOM 751 C CA . ASN A 1 94 ? -13.764 3.779 -17.947 1.00 67.50 94 ASN A CA 1
ATOM 752 C C . ASN A 1 94 ? -12.828 3.527 -16.749 1.00 67.50 94 ASN A C 1
ATOM 754 O O . ASN A 1 94 ? -11.725 4.071 -16.655 1.00 67.50 94 ASN A O 1
ATOM 758 N N . SER A 1 95 ? -13.258 2.686 -15.810 1.00 83.44 95 SER A N 1
ATOM 759 C CA . SER A 1 95 ? -12.392 2.215 -14.725 1.00 83.44 95 SER A CA 1
ATOM 760 C C . SER A 1 95 ? -11.134 1.557 -15.297 1.00 83.44 95 SER A C 1
ATOM 762 O O . SER A 1 95 ? -11.210 0.791 -16.263 1.00 83.44 95 SER A O 1
ATOM 764 N N . ILE A 1 96 ? -9.970 1.829 -14.706 1.00 91.44 96 ILE A N 1
ATOM 765 C CA . ILE A 1 96 ? -8.750 1.091 -15.058 1.00 91.44 96 ILE A CA 1
ATOM 766 C C . ILE A 1 96 ? -8.669 -0.193 -14.235 1.00 91.44 96 ILE A C 1
ATOM 768 O O . ILE A 1 96 ? -9.144 -0.241 -13.104 1.00 91.44 96 ILE A O 1
ATOM 772 N N . SER A 1 97 ? -8.046 -1.230 -14.792 1.00 94.44 97 SER A N 1
ATOM 773 C CA . SER A 1 97 ? -7.719 -2.428 -14.021 1.00 94.44 97 SER A CA 1
ATOM 774 C C . SER A 1 97 ? -6.592 -2.147 -13.029 1.00 94.44 97 SER A C 1
ATOM 776 O O . SER A 1 97 ? -5.769 -1.244 -13.236 1.00 94.44 97 SER A O 1
ATOM 778 N N . LEU A 1 98 ? -6.521 -2.966 -11.978 1.00 96.19 98 LEU A N 1
ATOM 779 C CA . LEU A 1 98 ? -5.418 -2.936 -11.023 1.00 96.19 98 LEU A CA 1
ATOM 780 C C . LEU A 1 98 ? -4.065 -3.114 -11.728 1.00 96.19 98 LEU A C 1
ATOM 782 O O . LEU A 1 98 ? -3.148 -2.338 -11.473 1.00 96.19 98 LEU A O 1
ATOM 786 N N . ASP A 1 99 ? -3.971 -4.026 -12.699 1.00 96.81 99 ASP A N 1
ATOM 787 C CA . ASP A 1 99 ? -2.751 -4.253 -13.486 1.00 96.81 99 ASP A CA 1
ATOM 788 C C . ASP A 1 99 ? -2.264 -3.001 -14.217 1.00 96.81 99 ASP A C 1
ATOM 790 O O . ASP A 1 99 ? -1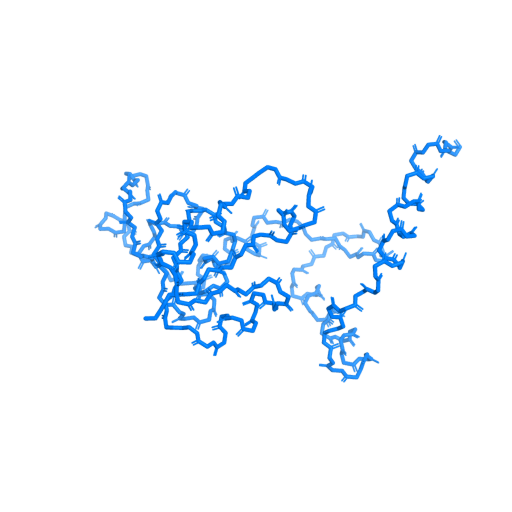.066 -2.723 -14.253 1.00 96.81 99 ASP A O 1
ATOM 794 N N . LYS A 1 100 ? -3.180 -2.199 -14.779 1.00 96.50 100 LYS A N 1
ATOM 795 C CA . LYS A 1 100 ? -2.813 -0.938 -15.442 1.00 96.50 100 LYS A CA 1
ATOM 796 C C . LYS A 1 100 ? -2.266 0.072 -14.444 1.00 96.50 100 LYS A C 1
ATOM 798 O O . LYS A 1 100 ? -1.299 0.768 -14.757 1.00 96.50 100 LYS A O 1
ATOM 803 N N . LEU A 1 101 ? -2.870 0.154 -13.257 1.00 96.56 101 LEU A N 1
ATOM 804 C CA . LEU A 1 101 ? -2.366 1.011 -12.190 1.00 96.56 101 LEU A CA 1
ATOM 805 C C . LEU A 1 101 ? -0.968 0.552 -11.752 1.00 96.56 101 LEU A C 1
ATOM 807 O O . LEU A 1 101 ? -0.055 1.372 -11.723 1.00 96.56 101 LEU A O 1
ATOM 811 N N . VAL A 1 102 ? -0.786 -0.750 -11.511 1.00 97.44 102 VAL A N 1
ATOM 812 C CA . VAL A 1 102 ? 0.498 -1.375 -11.154 1.00 97.44 102 VAL A CA 1
ATOM 813 C C . VAL A 1 102 ? 1.565 -1.097 -12.203 1.00 97.44 102 VAL A C 1
ATOM 815 O O . VAL A 1 102 ? 2.638 -0.602 -11.860 1.00 97.44 102 VAL A O 1
ATOM 818 N N . ALA A 1 103 ? 1.275 -1.348 -13.479 1.00 97.75 103 ALA A N 1
ATOM 819 C CA . ALA A 1 103 ? 2.210 -1.095 -14.566 1.00 97.75 103 ALA A CA 1
ATOM 820 C C . ALA A 1 103 ? 2.615 0.384 -14.616 1.00 97.75 103 ALA A C 1
ATOM 822 O O . ALA A 1 103 ? 3.801 0.706 -14.687 1.00 97.75 103 ALA A O 1
ATOM 823 N N . ALA A 1 104 ? 1.653 1.302 -14.501 1.00 97.00 104 ALA A N 1
ATOM 824 C CA . ALA A 1 104 ? 1.949 2.728 -14.488 1.00 97.00 104 ALA A CA 1
ATOM 825 C C . ALA A 1 104 ? 2.852 3.119 -13.308 1.00 97.00 104 ALA A C 1
ATOM 827 O O . ALA A 1 104 ? 3.794 3.883 -13.495 1.00 97.00 104 ALA A O 1
ATOM 828 N N . THR A 1 105 ? 2.594 2.601 -12.105 1.00 97.00 105 THR A N 1
ATOM 829 C CA . THR A 1 105 ? 3.199 3.130 -10.870 1.00 97.00 105 THR A CA 1
ATOM 830 C C . THR A 1 105 ? 4.440 2.381 -10.407 1.00 97.00 105 THR A C 1
ATOM 832 O O . THR A 1 105 ? 5.270 2.972 -9.723 1.00 97.00 105 THR A O 1
ATOM 835 N N . LEU A 1 106 ? 4.567 1.099 -10.752 1.00 97.12 106 LEU A N 1
ATOM 836 C CA . LEU A 1 106 ? 5.675 0.231 -10.343 1.00 97.12 106 LEU A CA 1
ATOM 837 C C . LEU A 1 106 ? 6.572 -0.195 -11.510 1.00 97.12 106 LEU A C 1
ATOM 839 O O . LEU A 1 106 ? 7.627 -0.764 -11.265 1.00 97.12 106 LEU A O 1
ATOM 843 N N . ILE A 1 107 ? 6.193 0.067 -12.765 1.00 97.44 107 ILE A N 1
ATOM 844 C CA . ILE A 1 107 ? 7.016 -0.310 -13.926 1.00 97.44 107 ILE A CA 1
ATOM 845 C C . ILE A 1 107 ? 7.426 0.919 -14.728 1.00 97.44 107 ILE A C 1
ATOM 847 O O . ILE A 1 107 ? 8.614 1.171 -14.900 1.00 97.44 107 ILE A O 1
ATOM 851 N N . LEU A 1 108 ? 6.455 1.706 -15.190 1.00 98.12 108 LEU A N 1
ATOM 852 C CA . LEU A 1 108 ? 6.701 2.778 -16.158 1.00 98.12 108 LEU A CA 1
ATOM 853 C C . LEU A 1 108 ? 7.163 4.092 -15.516 1.00 98.12 108 LEU A C 1
ATOM 855 O O . LEU A 1 108 ? 8.014 4.782 -16.072 1.00 98.12 108 LEU A O 1
ATOM 859 N N . TYR A 1 109 ? 6.584 4.471 -14.376 1.00 97.81 109 TYR A N 1
ATOM 860 C CA . TYR A 1 109 ? 6.903 5.730 -13.701 1.00 97.81 109 TYR A CA 1
ATOM 861 C C . TYR A 1 109 ? 8.273 5.746 -12.987 1.00 97.81 109 TYR A C 1
ATOM 863 O O . TYR A 1 109 ? 9.013 6.720 -13.152 1.00 97.81 109 TYR A O 1
ATOM 871 N N . PRO A 1 110 ? 8.641 4.735 -12.175 1.00 97.06 110 PRO A N 1
ATOM 872 C CA . PRO A 1 110 ? 9.894 4.760 -11.421 1.00 97.06 110 PRO A CA 1
ATOM 873 C C . PRO A 1 110 ? 11.111 4.355 -12.266 1.00 97.06 110 PRO A C 1
ATOM 875 O O . PRO A 1 110 ? 11.013 3.626 -13.247 1.00 97.06 110 PRO A O 1
ATOM 878 N N . ARG A 1 111 ? 12.303 4.778 -11.827 1.00 97.06 111 ARG A N 1
ATOM 879 C CA . ARG A 1 111 ? 13.584 4.257 -12.326 1.00 97.06 111 ARG A CA 1
ATOM 880 C C . ARG A 1 111 ? 14.187 3.329 -11.286 1.00 97.06 111 ARG A C 1
ATOM 882 O O . ARG A 1 111 ? 14.346 3.726 -10.132 1.00 97.06 111 ARG A O 1
ATOM 889 N N . TYR A 1 112 ? 14.571 2.129 -11.702 1.00 97.50 112 TYR A N 1
ATOM 890 C CA . TYR A 1 112 ? 15.210 1.157 -10.823 1.00 97.50 112 TYR A CA 1
ATOM 891 C C . TYR A 1 112 ? 16.723 1.173 -10.994 1.00 97.50 112 TYR A C 1
ATOM 893 O O . TYR A 1 112 ? 17.249 1.296 -12.101 1.00 97.50 112 TYR A O 1
ATOM 901 N N . ILE A 1 113 ? 17.422 1.040 -9.869 1.00 96.88 113 ILE A N 1
ATOM 902 C CA . ILE A 1 113 ? 18.879 0.969 -9.803 1.00 96.88 113 ILE A CA 1
ATOM 903 C C . ILE A 1 113 ? 19.249 -0.286 -9.025 1.00 96.88 113 ILE A C 1
ATOM 905 O O . ILE A 1 113 ? 18.753 -0.513 -7.9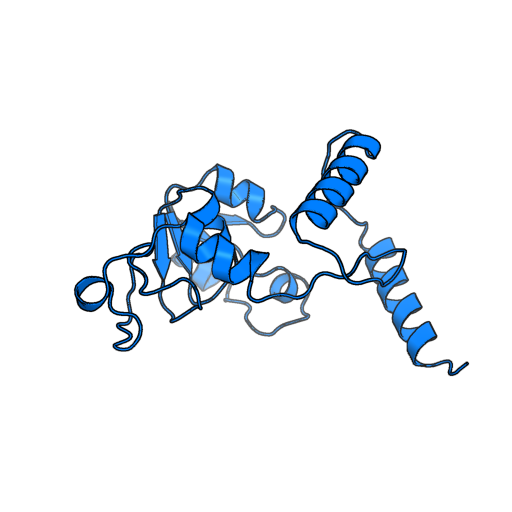21 1.00 96.88 113 ILE A O 1
ATOM 909 N N . HIS A 1 114 ? 20.153 -1.083 -9.580 1.00 95.06 114 HIS A N 1
ATOM 910 C CA . HIS A 1 114 ? 20.700 -2.235 -8.879 1.00 95.06 114 HIS A CA 1
ATOM 911 C C . HIS A 1 114 ? 21.632 -1.770 -7.746 1.00 95.06 114 HIS A C 1
ATOM 913 O O . HIS A 1 114 ? 22.565 -0.997 -7.976 1.00 95.06 114 HIS A O 1
ATOM 919 N N . TRP A 1 115 ? 21.388 -2.200 -6.502 1.00 93.19 115 TRP A N 1
ATOM 920 C CA . TRP A 1 115 ? 22.029 -1.586 -5.328 1.00 93.19 115 TRP A CA 1
ATOM 921 C C . TRP A 1 115 ? 23.527 -1.886 -5.198 1.00 93.19 115 TRP A C 1
ATOM 923 O O . TRP A 1 115 ? 24.244 -1.093 -4.588 1.00 93.19 115 TRP A O 1
ATOM 933 N N . GLN A 1 116 ? 24.014 -2.979 -5.791 1.00 91.69 116 GLN A N 1
ATOM 934 C CA . GLN A 1 116 ? 25.436 -3.326 -5.812 1.00 91.69 116 GLN A CA 1
ATOM 935 C C . GLN A 1 116 ? 26.180 -2.623 -6.951 1.00 91.69 116 GLN A C 1
ATOM 937 O O . GLN A 1 116 ? 27.241 -2.051 -6.727 1.00 91.69 116 GLN A O 1
ATOM 942 N N . THR A 1 117 ? 25.633 -2.657 -8.170 1.00 94.56 117 THR A N 1
ATOM 943 C CA . THR A 1 117 ? 26.343 -2.182 -9.377 1.00 94.56 117 THR A CA 1
ATOM 944 C C . THR A 1 117 ? 26.053 -0.727 -9.715 1.00 94.56 117 THR A C 1
ATOM 946 O O . THR A 1 117 ? 26.761 -0.145 -10.526 1.00 94.56 117 THR A O 1
ATOM 949 N N . ARG A 1 118 ? 25.006 -0.137 -9.124 1.00 95.06 1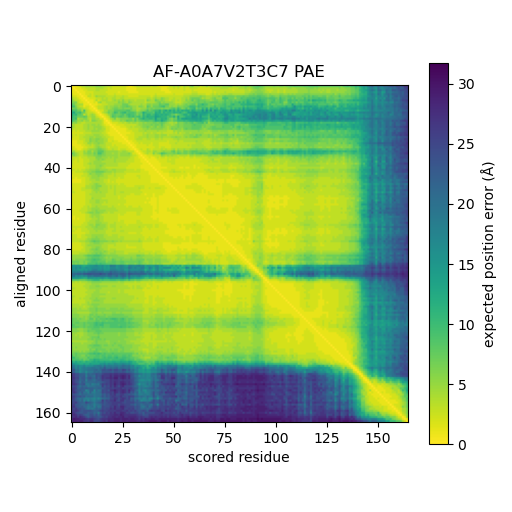18 ARG A N 1
ATOM 950 C CA . ARG A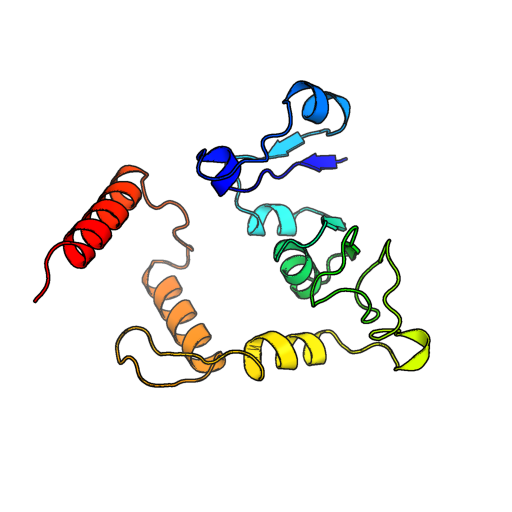 1 118 ? 24.509 1.219 -9.416 1.00 95.06 118 ARG A CA 1
ATOM 951 C C . ARG A 1 118 ? 24.038 1.440 -10.858 1.00 95.06 118 ARG A C 1
ATOM 953 O O . ARG A 1 118 ? 23.686 2.562 -11.207 1.00 95.06 118 ARG A O 1
ATOM 960 N N . ALA A 1 119 ? 23.968 0.389 -11.670 1.00 96.75 119 ALA A N 1
ATOM 961 C CA . ALA A 1 119 ? 23.432 0.451 -13.022 1.00 96.75 119 ALA A CA 1
ATOM 962 C C . ALA A 1 119 ? 21.898 0.540 -13.012 1.00 96.75 119 ALA A C 1
ATOM 964 O O . ALA A 1 119 ? 21.242 0.027 -12.095 1.00 96.75 119 ALA A O 1
ATOM 965 N N . TYR A 1 120 ? 21.334 1.153 -14.056 1.00 97.88 120 TYR A N 1
ATOM 966 C CA . TYR A 1 120 ? 19.899 1.077 -14.320 1.00 97.88 120 TYR A CA 1
ATOM 967 C C . TYR A 1 120 ? 19.465 -0.374 -14.521 1.00 97.88 120 TYR A C 1
ATOM 969 O O . TYR A 1 120 ? 20.200 -1.194 -15.070 1.00 97.88 120 TYR A O 1
ATOM 977 N N . THR A 1 121 ? 18.265 -0.691 -14.051 1.00 97.62 121 THR A N 1
ATOM 978 C CA . THR A 1 121 ? 17.693 -2.034 -14.131 1.00 97.62 121 THR A CA 1
ATOM 979 C C . THR A 1 121 ? 16.164 -1.962 -14.166 1.00 97.62 121 THR A C 1
ATOM 981 O O . THR A 1 121 ? 15.600 -0.875 -14.299 1.00 97.62 121 THR A O 1
ATOM 984 N N . THR A 1 122 ? 15.497 -3.109 -14.065 1.00 97.31 122 THR A N 1
ATOM 985 C CA . THR A 1 122 ? 14.039 -3.243 -14.138 1.00 97.31 122 THR A CA 1
ATOM 986 C C . THR A 1 122 ? 13.451 -3.645 -12.776 1.00 97.31 122 THR A C 1
ATOM 988 O O . THR A 1 122 ? 14.168 -4.219 -11.943 1.00 97.31 122 THR A O 1
ATOM 991 N N . PRO A 1 123 ? 12.162 -3.357 -12.506 1.00 97.38 123 PRO A N 1
ATOM 992 C CA . PRO A 1 123 ? 11.503 -3.813 -11.281 1.00 97.38 123 PRO A CA 1
ATOM 993 C C . PRO A 1 123 ? 11.542 -5.334 -11.130 1.00 97.38 123 PRO A C 1
ATOM 995 O O . PRO A 1 123 ? 11.778 -5.828 -10.031 1.00 97.38 123 PRO A O 1
ATOM 998 N N . GLU A 1 124 ? 11.359 -6.082 -12.219 1.00 96.62 124 GLU A N 1
ATOM 999 C CA . GLU A 1 124 ? 11.338 -7.547 -12.214 1.00 96.62 124 GLU A CA 1
ATOM 1000 C C . GLU A 1 124 ? 12.675 -8.097 -11.723 1.00 96.62 124 GLU A C 1
ATOM 1002 O O . GLU A 1 124 ? 12.714 -8.974 -10.858 1.00 96.62 124 GLU A O 1
ATOM 1007 N N . PHE A 1 125 ? 13.785 -7.531 -12.207 1.00 96.44 125 PHE A N 1
ATOM 1008 C CA . PHE A 1 125 ? 15.110 -7.934 -11.757 1.00 96.44 125 PHE A CA 1
ATOM 1009 C C . PHE A 1 125 ? 15.323 -7.622 -10.272 1.00 96.44 125 PHE A C 1
ATOM 1011 O O . PHE A 1 125 ? 15.823 -8.465 -9.527 1.00 96.44 125 PHE A O 1
ATOM 1018 N N . ILE A 1 126 ? 14.898 -6.442 -9.812 1.00 96.12 126 ILE A N 1
ATOM 1019 C CA . ILE A 1 126 ? 14.985 -6.046 -8.400 1.00 96.12 126 ILE A CA 1
ATOM 1020 C C . ILE A 1 126 ? 14.175 -6.985 -7.503 1.00 96.12 126 ILE A C 1
ATOM 1022 O O . ILE A 1 126 ? 14.693 -7.448 -6.487 1.00 96.12 126 ILE A O 1
ATOM 1026 N N . VAL A 1 127 ? 12.942 -7.320 -7.889 1.00 94.75 127 VAL A N 1
ATOM 1027 C CA . VAL A 1 127 ? 12.090 -8.267 -7.157 1.00 94.75 127 VAL A CA 1
ATOM 1028 C C . VAL A 1 127 ? 12.741 -9.649 -7.094 1.00 94.75 127 VAL A C 1
ATOM 1030 O O . VAL A 1 127 ? 12.797 -10.238 -6.014 1.00 94.75 127 VAL A O 1
ATOM 1033 N N . LEU A 1 128 ? 13.306 -10.144 -8.201 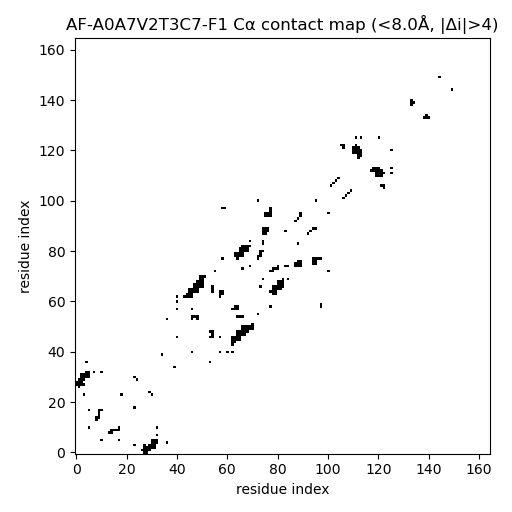1.00 95.62 128 LEU A N 1
ATOM 1034 C CA . LEU A 1 128 ? 14.031 -11.420 -8.226 1.00 95.62 128 LEU A CA 1
ATOM 1035 C C . LEU A 1 128 ? 15.234 -11.420 -7.272 1.00 95.62 128 LEU A C 1
ATOM 1037 O O . LEU A 1 128 ? 15.433 -12.385 -6.533 1.00 95.62 128 LEU A O 1
ATOM 1041 N N . GLN A 1 129 ? 16.014 -10.337 -7.239 1.00 94.06 129 GLN A N 1
ATOM 1042 C CA . GLN A 1 129 ? 17.149 -10.218 -6.319 1.00 94.06 129 GLN A CA 1
ATOM 1043 C C . GLN A 1 129 ? 16.702 -10.145 -4.849 1.00 94.06 129 GLN A C 1
ATOM 1045 O O . GLN A 1 129 ? 17.322 -10.772 -3.987 1.00 94.06 129 GLN A O 1
ATOM 1050 N N . ILE A 1 130 ? 15.616 -9.422 -4.549 1.00 92.50 130 ILE A N 1
ATOM 1051 C CA . ILE A 1 130 ? 15.039 -9.363 -3.197 1.00 92.50 130 ILE A CA 1
ATOM 1052 C C . ILE A 1 130 ? 14.547 -10.749 -2.770 1.00 92.50 130 ILE A C 1
ATOM 1054 O O . ILE A 1 130 ? 14.887 -11.194 -1.675 1.00 92.50 130 ILE A O 1
ATOM 1058 N N . LYS A 1 131 ? 13.814 -11.456 -3.641 1.00 92.25 131 LYS A N 1
ATOM 1059 C CA . LYS A 1 131 ? 13.334 -12.821 -3.388 1.00 92.25 131 LYS A CA 1
ATOM 1060 C C . LYS A 1 131 ? 14.492 -13.760 -3.054 1.00 92.25 131 LYS A C 1
ATOM 1062 O O . LYS A 1 131 ? 14.478 -14.382 -1.995 1.00 92.25 131 LYS A O 1
ATOM 1067 N N . LYS A 1 132 ? 15.534 -13.780 -3.892 1.00 91.94 132 LYS A N 1
ATOM 1068 C CA . LYS A 1 132 ? 16.733 -14.600 -3.667 1.00 91.94 132 LYS A CA 1
ATOM 1069 C C . LYS A 1 132 ? 17.407 -14.280 -2.328 1.00 91.94 132 LYS A C 1
ATOM 1071 O O . LYS A 1 132 ? 17.825 -15.187 -1.615 1.00 91.94 132 LYS A O 1
ATOM 1076 N N . SER A 1 133 ? 17.492 -13.000 -1.967 1.00 88.75 133 SER A N 1
ATOM 1077 C CA . SER A 1 133 ? 18.061 -12.561 -0.686 1.00 88.75 133 SER A CA 1
ATOM 1078 C C . SER A 1 133 ? 17.237 -13.040 0.517 1.00 88.75 133 SER A C 1
ATOM 1080 O O . SER A 1 133 ? 17.809 -13.469 1.517 1.00 88.75 133 SER A O 1
ATOM 1082 N N . ILE A 1 134 ? 15.904 -13.011 0.422 1.00 86.19 134 ILE A N 1
ATOM 1083 C CA . ILE A 1 134 ? 15.006 -13.515 1.474 1.00 86.19 134 ILE A CA 1
ATOM 1084 C C . ILE A 1 134 ? 15.130 -15.038 1.611 1.00 86.19 134 ILE A C 1
ATOM 1086 O O . ILE A 1 134 ? 15.245 -15.543 2.726 1.00 86.19 134 ILE A O 1
ATOM 1090 N N . GLU A 1 135 ? 15.155 -15.774 0.498 1.00 88.94 135 GLU A N 1
ATOM 1091 C CA . GLU A 1 135 ? 15.333 -17.234 0.492 1.00 88.94 135 GLU A CA 1
ATOM 1092 C C . GLU A 1 135 ? 16.661 -17.639 1.149 1.00 88.94 135 GLU A C 1
ATOM 1094 O O . GLU A 1 135 ? 16.687 -18.519 2.008 1.00 88.94 135 GLU A O 1
ATOM 1099 N N . GLN A 1 136 ? 17.749 -16.927 0.839 1.00 85.69 136 GLN A N 1
ATOM 1100 C CA . GLN A 1 136 ? 19.064 -17.137 1.460 1.00 85.69 136 GLN A CA 1
ATOM 1101 C C . GLN A 1 136 ? 19.085 -16.847 2.968 1.00 85.69 136 GLN A C 1
ATOM 1103 O O . GLN A 1 136 ? 19.909 -17.405 3.687 1.00 85.69 136 GLN A O 1
ATOM 1108 N N . GLN A 1 137 ? 18.180 -16.001 3.461 1.00 80.44 137 GLN A N 1
ATOM 1109 C CA . GLN A 1 137 ? 18.021 -15.687 4.886 1.00 80.44 137 GLN A CA 1
ATOM 1110 C C . GLN A 1 137 ? 17.067 -16.657 5.61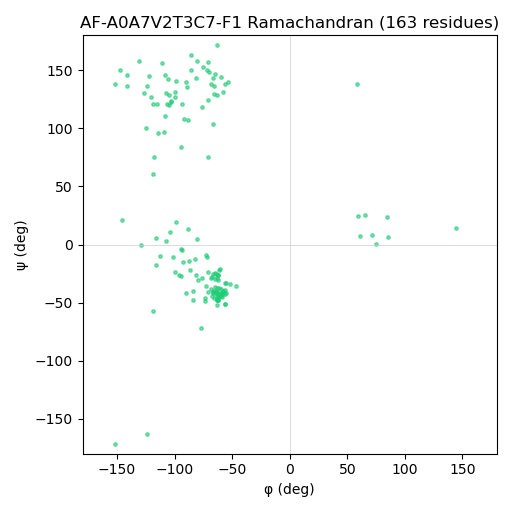0 1.00 80.44 137 GLN A C 1
ATOM 1112 O O . GLN A 1 137 ? 16.645 -16.388 6.734 1.00 80.44 137 GLN A O 1
ATOM 1117 N N . GLY A 1 138 ? 16.714 -17.787 4.987 1.00 78.00 138 GLY A N 1
ATOM 1118 C CA . GLY A 1 138 ? 15.808 -18.782 5.566 1.00 78.00 138 GLY A CA 1
ATOM 1119 C C . GLY A 1 138 ? 14.326 -18.465 5.357 1.00 78.00 138 GLY A C 1
ATOM 1120 O O . GLY A 1 138 ? 13.489 -18.903 6.143 1.00 78.00 138 GLY A O 1
ATOM 1121 N N . GLY A 1 139 ? 13.988 -17.675 4.331 1.00 64.19 139 GLY A N 1
ATOM 1122 C CA . GLY A 1 139 ? 12.608 -17.438 3.889 1.00 64.19 139 GLY A CA 1
ATOM 1123 C C . GLY A 1 139 ? 11.785 -16.501 4.776 1.00 64.19 139 GLY A C 1
ATOM 1124 O O . GLY A 1 139 ? 10.626 -16.233 4.470 1.00 64.19 139 GLY A O 1
ATOM 1125 N N . LYS A 1 140 ? 12.361 -15.972 5.860 1.00 58.31 140 LYS A N 1
ATOM 1126 C CA . LYS A 1 140 ? 11.708 -14.981 6.721 1.00 58.31 140 LYS A CA 1
ATOM 1127 C C . LYS A 1 140 ? 12.204 -13.589 6.363 1.00 58.31 140 LYS A C 1
ATOM 1129 O O . LYS A 1 140 ? 13.403 -13.322 6.382 1.00 58.31 140 LYS A O 1
ATOM 1134 N N . GLN A 1 141 ? 11.278 -12.676 6.089 1.00 55.38 141 GLN A N 1
ATOM 1135 C CA . GLN A 1 141 ? 11.601 -11.257 6.022 1.00 55.38 141 GLN A CA 1
ATOM 1136 C C . GLN A 1 141 ? 11.995 -10.819 7.442 1.00 55.38 141 GLN A C 1
ATOM 1138 O O . GLN A 1 141 ? 11.148 -10.725 8.331 1.00 55.38 141 GLN A O 1
ATOM 1143 N N . ALA A 1 142 ? 13.293 -10.642 7.700 1.00 49.72 142 ALA A N 1
ATOM 1144 C CA . ALA A 1 142 ? 13.801 -10.225 9.003 1.00 49.72 142 ALA A CA 1
ATOM 1145 C C . ALA A 1 142 ? 13.437 -8.750 9.262 1.00 49.72 142 ALA A C 1
ATOM 1147 O O . ALA A 1 142 ? 14.271 -7.853 9.165 1.00 49.72 142 ALA A O 1
ATOM 1148 N N . ASN A 1 143 ? 12.170 -8.486 9.589 1.00 47.97 143 ASN A N 1
ATOM 1149 C CA . ASN A 1 143 ? 11.667 -7.139 9.878 1.00 47.97 143 ASN A CA 1
ATOM 1150 C C . ASN A 1 143 ? 12.176 -6.593 11.223 1.00 47.97 143 ASN A C 1
ATOM 1152 O O . ASN A 1 143 ? 12.051 -5.402 11.499 1.00 47.97 143 ASN A O 1
ATOM 1156 N N . LYS A 1 144 ? 12.809 -7.431 12.054 1.00 45.56 144 LYS A N 1
ATOM 1157 C CA . LYS A 1 144 ? 13.434 -7.009 13.311 1.00 45.56 144 LYS A CA 1
ATOM 1158 C C . LYS A 1 144 ? 14.917 -6.719 13.096 1.00 45.56 144 LYS A C 1
ATOM 1160 O O . LYS A 1 144 ? 15.773 -7.552 13.371 1.00 45.56 144 LYS A O 1
ATOM 1165 N N . ILE A 1 145 ? 15.232 -5.508 12.636 1.00 51.03 145 ILE A N 1
ATOM 1166 C CA . ILE A 1 145 ? 16.571 -4.949 12.858 1.00 51.03 145 ILE A CA 1
ATOM 1167 C C . ILE A 1 145 ? 16.609 -4.503 14.327 1.00 51.03 145 ILE A C 1
ATOM 1169 O O . ILE A 1 145 ? 15.835 -3.613 14.685 1.00 51.03 145 ILE A O 1
ATOM 1173 N N . PRO A 1 146 ? 17.486 -5.064 15.182 1.00 54.69 146 PRO A N 1
ATOM 1174 C CA . PRO A 1 146 ? 17.595 -4.624 16.568 1.00 54.69 146 PRO A CA 1
ATOM 1175 C C . PRO A 1 146 ? 17.814 -3.111 16.632 1.00 54.69 146 PRO A C 1
ATOM 1177 O O . PRO A 1 146 ? 18.587 -2.558 15.845 1.00 54.69 146 PRO A O 1
ATOM 1180 N N . THR A 1 147 ? 17.172 -2.425 17.578 1.00 54.09 147 THR A N 1
ATOM 1181 C CA . THR A 1 147 ? 17.230 -0.957 17.713 1.00 54.09 147 THR A CA 1
ATOM 1182 C C . THR A 1 147 ? 18.668 -0.427 17.735 1.00 54.09 147 THR A C 1
ATOM 1184 O O . THR A 1 147 ? 18.950 0.629 17.168 1.00 54.09 147 THR A O 1
ATOM 1187 N N . ILE A 1 148 ? 19.595 -1.200 18.312 1.00 64.44 148 ILE A N 1
ATOM 1188 C CA . ILE A 1 148 ? 21.039 -0.930 18.325 1.00 64.44 148 ILE A CA 1
ATOM 1189 C C 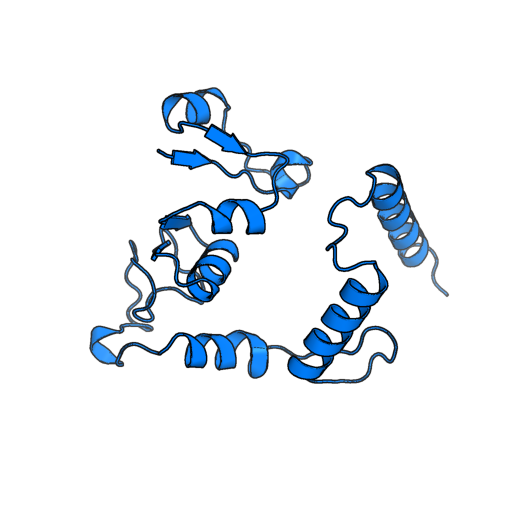. ILE A 1 148 ? 21.621 -0.920 16.904 1.00 64.44 148 ILE A C 1
ATOM 1191 O O . ILE A 1 148 ? 22.294 0.033 16.521 1.00 64.44 148 ILE A O 1
ATOM 1195 N N . VAL A 1 149 ? 21.309 -1.923 16.082 1.00 65.62 149 VAL A N 1
ATOM 1196 C CA . VAL A 1 149 ? 21.768 -2.013 14.685 1.00 65.62 149 VAL A CA 1
ATOM 1197 C C . VAL A 1 149 ? 21.179 -0.877 13.841 1.00 65.62 149 VAL A C 1
ATOM 1199 O O . VAL A 1 149 ? 21.873 -0.315 12.991 1.00 65.62 149 VAL A O 1
ATOM 1202 N N . ARG A 1 150 ? 19.927 -0.477 14.107 1.00 55.28 150 ARG A N 1
ATOM 1203 C CA . ARG A 1 150 ? 19.296 0.685 13.458 1.00 55.28 150 ARG A CA 1
ATOM 1204 C C . ARG A 1 150 ? 20.022 1.991 13.803 1.00 55.28 150 ARG A C 1
ATOM 1206 O O . ARG A 1 150 ? 20.367 2.741 12.891 1.00 55.28 150 ARG A O 1
ATOM 1213 N N . LYS A 1 151 ? 20.312 2.231 15.089 1.00 61.88 151 LYS A N 1
ATOM 1214 C CA . LYS A 1 151 ? 21.063 3.413 15.558 1.00 61.88 151 LYS A CA 1
ATOM 1215 C C . LYS A 1 151 ? 22.500 3.438 15.021 1.00 61.88 151 LYS A C 1
ATOM 1217 O O . LYS A 1 151 ? 22.955 4.478 14.556 1.00 61.88 151 LYS A O 1
ATOM 1222 N N . LEU A 1 152 ? 23.185 2.292 14.989 1.00 71.06 152 LEU A N 1
ATOM 1223 C CA . LEU A 1 152 ? 24.533 2.172 14.416 1.00 71.06 152 LEU A CA 1
ATOM 1224 C C . LEU A 1 152 ? 24.553 2.472 12.912 1.00 71.06 152 LEU A C 1
ATOM 1226 O O . LEU A 1 152 ? 25.454 3.160 12.433 1.00 71.06 152 LEU A O 1
ATOM 1230 N N . ARG A 1 153 ? 23.549 2.006 12.154 1.00 63.00 153 ARG A N 1
ATOM 1231 C CA . ARG A 1 153 ? 23.415 2.338 10.726 1.00 63.00 153 ARG A CA 1
ATOM 1232 C C . ARG A 1 153 ? 23.208 3.837 10.505 1.00 63.00 153 ARG A C 1
ATOM 1234 O O . ARG A 1 153 ? 23.854 4.391 9.622 1.00 63.00 153 ARG A O 1
ATOM 1241 N N . GLN A 1 154 ? 22.361 4.486 11.305 1.00 62.50 154 GLN A N 1
ATOM 1242 C CA . GLN A 1 154 ? 22.142 5.937 11.236 1.00 62.50 154 GLN A CA 1
ATOM 1243 C C . GLN A 1 154 ? 23.428 6.719 11.545 1.00 62.50 154 GLN A C 1
ATOM 1245 O O . GLN A 1 154 ? 23.822 7.571 10.752 1.00 62.50 154 GLN A O 1
ATOM 1250 N N . ALA A 1 155 ? 24.136 6.369 12.624 1.00 69.50 155 ALA A N 1
ATOM 1251 C CA . ALA A 1 155 ? 25.408 6.996 12.991 1.00 69.50 155 ALA A CA 1
ATOM 1252 C C . ALA A 1 155 ? 26.480 6.824 11.900 1.00 69.50 155 ALA A C 1
ATOM 1254 O O . ALA A 1 155 ? 27.160 7.778 11.535 1.00 69.50 155 ALA A O 1
ATOM 1255 N N . LYS A 1 156 ? 26.587 5.627 11.309 1.00 70.75 156 LYS A N 1
ATOM 1256 C CA . LYS A 1 156 ? 27.539 5.350 10.224 1.00 70.75 156 LYS A CA 1
ATOM 1257 C C . LYS A 1 156 ? 27.264 6.183 8.968 1.00 70.75 156 LYS A C 1
ATOM 1259 O O . LYS A 1 156 ? 28.212 6.605 8.311 1.00 70.75 156 LYS A O 1
ATOM 1264 N N . GLN A 1 157 ? 25.995 6.411 8.625 1.00 61.91 157 GLN A N 1
ATOM 1265 C CA . GLN A 1 157 ? 25.631 7.257 7.483 1.00 61.91 157 GLN A CA 1
ATOM 1266 C C . GLN A 1 157 ? 25.871 8.744 7.764 1.00 61.91 157 GLN A C 1
ATOM 1268 O O . GLN A 1 157 ? 26.328 9.451 6.874 1.00 61.91 157 GLN A O 1
ATOM 1273 N N . LEU A 1 158 ? 25.647 9.200 9.001 1.00 66.31 158 LEU A N 1
ATOM 1274 C CA . LEU A 1 158 ? 25.985 10.563 9.422 1.00 66.31 158 LEU A CA 1
ATOM 1275 C C . LEU A 1 158 ? 27.495 10.818 9.348 1.00 66.31 158 LEU A C 1
ATOM 1277 O O . LEU A 1 158 ? 27.917 11.807 8.763 1.00 66.31 158 LEU A O 1
ATOM 1281 N N . ILE A 1 159 ? 28.317 9.890 9.848 1.00 70.44 159 ILE A N 1
ATOM 1282 C CA . ILE A 1 159 ? 29.784 9.999 9.783 1.00 70.44 159 ILE A CA 1
ATOM 1283 C C . ILE A 1 159 ? 30.272 10.020 8.326 1.00 70.44 159 ILE A C 1
ATOM 1285 O O . ILE A 1 159 ? 31.106 10.846 7.974 1.00 70.44 159 ILE A O 1
ATOM 1289 N N . LYS A 1 160 ? 29.706 9.174 7.453 1.00 68.06 160 LYS A N 1
ATOM 1290 C CA . LYS A 1 160 ? 30.005 9.197 6.010 1.00 68.06 160 LYS A CA 1
ATOM 1291 C C . LYS A 1 160 ? 29.563 10.477 5.295 1.00 68.06 160 LYS A C 1
ATOM 1293 O O . LYS A 1 160 ? 30.098 10.765 4.235 1.00 68.06 160 LYS A O 1
ATOM 1298 N N . GLY A 1 161 ? 28.574 11.194 5.825 1.00 53.91 161 GLY A N 1
ATOM 1299 C CA . GLY A 1 161 ? 28.123 12.474 5.277 1.00 53.91 161 GLY A CA 1
ATOM 1300 C C . GLY A 1 161 ? 28.913 13.680 5.793 1.00 53.91 161 GLY A C 1
ATOM 1301 O O . GLY A 1 161 ? 28.908 14.717 5.141 1.00 53.91 161 GLY A O 1
ATOM 1302 N N . ILE A 1 162 ? 29.575 13.553 6.948 1.00 67.00 162 ILE A N 1
ATOM 1303 C CA . ILE A 1 162 ? 30.336 14.633 7.599 1.00 67.00 162 ILE A CA 1
ATOM 1304 C C . ILE A 1 162 ? 31.822 14.591 7.225 1.00 67.00 162 ILE A C 1
ATOM 1306 O O . ILE A 1 162 ? 32.472 15.631 7.236 1.00 67.00 162 ILE A O 1
ATOM 1310 N N . ILE A 1 163 ? 32.363 13.420 6.879 1.00 48.41 163 ILE A N 1
ATOM 1311 C CA . ILE A 1 163 ? 33.741 13.285 6.398 1.00 48.41 163 ILE A CA 1
ATOM 1312 C C . ILE A 1 163 ? 33.720 13.391 4.863 1.00 48.41 163 ILE A C 1
ATOM 1314 O O . ILE A 1 163 ? 33.234 12.458 4.217 1.00 48.41 163 ILE A O 1
ATOM 1318 N N . PRO A 1 164 ? 34.209 14.492 4.261 1.00 44.56 164 PRO A N 1
ATOM 1319 C CA . PRO A 1 164 ? 34.454 14.528 2.826 1.00 44.56 164 PRO A CA 1
ATOM 1320 C C . PRO A 1 164 ? 35.601 13.558 2.504 1.00 44.56 164 PRO A C 1
ATOM 1322 O O . PRO A 1 164 ? 36.535 13.431 3.297 1.00 44.56 164 PRO A O 1
ATOM 1325 N N . ASN A 1 165 ? 35.516 12.870 1.362 1.00 48.41 165 ASN A N 1
ATOM 1326 C CA . ASN A 1 165 ? 36.700 12.246 0.763 1.00 48.41 165 ASN A CA 1
ATOM 1327 C C . ASN A 1 165 ? 37.719 13.321 0.383 1.00 48.41 165 ASN A C 1
ATOM 1329 O O . ASN A 1 165 ? 37.267 14.376 -0.122 1.00 48.41 165 ASN A O 1
#

InterPro domains:
  IPR007833 Capsule polysaccharide biosynthesis [PF05159] (1-112)

Sequence (165 aa):
YLIFKPHPDVISGNRKGAVDNKIIDQHCDLMLDDVSVTDCLGIVDEVHTMTSLVGFEGLLREIKVVCYGLPFYSNWGLTQDRHYLKRRNPEQKNSISLDKLVAATLILYPRYIHWQTRAYTTPEFIVLQIKKSIEQQGGKQANKIPTIVRKLRQAKQLIKGIIPN

Mean predicted aligned error: 9.3 Å

Foldseek 3Di:
DFEAEDDLCVVVVNDPDDDPVVVCVVPGPYYDDPDDLVVVLVPDQEAEEAADCSQLVNLVVVHAYEYPHDYPPPLQVSHNYPDDDPVRHCVVPPRDDNVVVCCVPQFVPDWDADPPPRDTDTSVVVVVVVCVVCVVVVVDPCPDPDPVNVVVVVVVVVVVVVDDD

Solvent-accessible surface area (backbone atoms only — not comparable to full-atom values): 10062 Å² total; per-residue (Å²): 138,42,76,44,68,68,56,69,49,37,78,68,67,77,38,93,75,77,72,60,65,70,60,46,66,73,74,31,78,40,77,46,76,94,57,58,68,70,64,53,61,76,76,48,74,65,43,80,34,48,66,53,68,65,44,54,58,31,50,78,66,74,32,49,28,38,29,71,38,81,35,95,73,48,40,34,64,73,40,50,61,76,57,89,46,85,92,43,36,27,93,81,66,56,57,58,54,69,67,58,52,45,43,47,63,63,53,69,66,56,85,39,60,40,88,86,78,68,43,80,54,51,56,68,59,52,50,52,54,50,51,53,55,31,51,74,62,73,63,48,80,76,82,78,68,54,70,66,60,52,51,50,52,52,52,53,53,50,52,62,71,70,51,78,131